Protein AF-A0A933SA64-F1 (afdb_monomer)

Sequence (84 aa):
MRKITCQEVLDQLWEYLDDEARAELCSEIEGHLTACSHCRVEVDSLRKTVLLYRSGDEAKTPIQLSDRLRAALETAYREHGSDD

pLDDT: mean 87.11, std 12.14, range [45.16, 97.56]

Nearest PDB structures (foldseek):
  3hug-assembly6_F  TM=7.314E-01  e=5.336E+00  Mycobacterium tuberculosis H37Rv

Radius of gyration: 20.4 Å; Cα contacts (8 Å, |Δi|>4): 27; chains: 1; bounding box: 48×22×49 Å

Solvent-accessible surface area (backbone atoms only — not comparable to full-atom values): 5108 Å² total; per-residue (Å²): 133,76,85,69,53,73,65,59,46,65,75,41,43,66,55,63,72,41,96,82,43,55,69,68,59,50,54,37,47,52,58,44,45,76,78,33,71,67,59,42,51,53,52,54,50,50,53,49,51,52,48,54,63,72,66,46,77,80,74,77,69,54,73,68,52,59,55,51,49,49,55,50,50,57,47,52,49,59,74,62,65,73,80,124

Organism: Eiseniibacteriota bacterium (NCBI:txid2212470)

Structure (mmCIF, N/CA/C/O backbone):
data_AF-A0A933SA64-F1
#
_entry.id   AF-A0A933SA64-F1
#
loop_
_atom_site.group_PDB
_atom_site.id
_atom_site.type_symbol
_atom_site.label_atom_id
_atom_site.label_alt_id
_atom_site.label_comp_id
_atom_site.label_asym_id
_atom_site.label_entity_id
_atom_site.label_seq_id
_atom_site.pdbx_PDB_ins_code
_atom_site.Cartn_x
_atom_site.Cartn_y
_atom_site.Cartn_z
_atom_site.occupancy
_atom_site.B_iso_or_equiv
_atom_site.auth_seq_id
_atom_site.auth_comp_id
_atom_site.auth_asym_id
_atom_site.auth_atom_id
_atom_site.pdbx_PDB_model_num
ATOM 1 N N . MET A 1 1 ? -2.839 -11.960 18.758 1.00 63.00 1 MET A N 1
ATOM 2 C CA . MET A 1 1 ? -2.880 -11.014 17.626 1.00 63.00 1 MET A CA 1
ATOM 3 C C . MET A 1 1 ? -2.435 -9.660 18.146 1.00 63.00 1 MET A C 1
ATOM 5 O O . MET A 1 1 ? -3.024 -9.187 19.117 1.00 63.00 1 MET A O 1
ATOM 9 N N . ARG A 1 2 ? -1.350 -9.099 17.607 1.00 78.75 2 ARG A N 1
ATOM 10 C CA . ARG A 1 2 ? -0.878 -7.761 17.983 1.00 78.75 2 ARG A CA 1
ATOM 11 C C . ARG A 1 2 ? -1.902 -6.730 17.509 1.00 78.75 2 ARG A C 1
ATOM 13 O O . ARG A 1 2 ? -2.505 -6.903 16.455 1.00 78.75 2 ARG A O 1
ATOM 20 N N . LYS A 1 3 ? -2.134 -5.683 18.301 1.00 83.31 3 LYS A N 1
ATOM 21 C CA . LYS A 1 3 ? -3.055 -4.599 17.945 1.00 83.31 3 LYS A CA 1
ATOM 22 C C . LYS A 1 3 ? -2.228 -3.411 17.471 1.00 83.31 3 LYS A C 1
ATOM 24 O O . LYS A 1 3 ? -1.486 -2.850 18.270 1.00 83.31 3 LYS A O 1
ATOM 29 N N . ILE A 1 4 ? -2.340 -3.077 16.191 1.00 94.31 4 ILE A N 1
ATOM 30 C CA . ILE A 1 4 ? -1.554 -2.013 15.557 1.00 94.31 4 ILE A CA 1
ATOM 31 C C . ILE A 1 4 ? -2.334 -0.698 15.559 1.00 94.31 4 ILE A C 1
ATOM 33 O O . ILE A 1 4 ? -3.570 -0.688 15.524 1.00 94.31 4 ILE A O 1
ATOM 37 N N . THR A 1 5 ? -1.618 0.412 15.633 1.00 96.69 5 THR A N 1
ATOM 38 C CA . THR A 1 5 ? -2.159 1.773 15.629 1.00 96.69 5 THR A CA 1
ATOM 39 C C . THR A 1 5 ? -2.426 2.268 14.208 1.00 96.69 5 THR A C 1
ATOM 41 O O . THR A 1 5 ? -1.908 1.719 13.240 1.00 96.69 5 THR A O 1
ATOM 44 N N . CYS A 1 6 ? -3.213 3.341 14.069 1.00 97.19 6 CYS A N 1
ATOM 45 C CA . CYS A 1 6 ? -3.424 3.978 12.766 1.00 97.19 6 CYS A CA 1
ATOM 46 C C . CYS A 1 6 ? -2.101 4.449 12.144 1.00 97.19 6 CYS A C 1
ATOM 48 O O . CYS A 1 6 ? -1.916 4.308 10.943 1.00 97.19 6 CYS A O 1
ATOM 50 N N . GLN A 1 7 ? -1.177 4.973 12.959 1.00 96.69 7 GLN A N 1
ATOM 51 C CA . GLN A 1 7 ? 0.125 5.428 12.474 1.00 96.69 7 GLN A CA 1
ATOM 52 C C . GLN A 1 7 ? 0.947 4.259 11.922 1.00 96.69 7 GLN A C 1
ATOM 54 O O . GLN A 1 7 ? 1.444 4.345 10.810 1.00 96.69 7 GLN A O 1
ATOM 59 N N . GLU A 1 8 ? 0.994 3.126 12.629 1.00 96.50 8 GLU A N 1
ATOM 60 C CA . GLU A 1 8 ? 1.698 1.930 12.144 1.00 96.50 8 GLU A CA 1
ATOM 61 C C . GLU A 1 8 ? 1.089 1.354 10.858 1.00 96.50 8 GLU A C 1
ATOM 63 O O . GLU A 1 8 ? 1.817 0.766 10.061 1.00 96.50 8 GLU A O 1
ATOM 68 N N . VAL A 1 9 ? -0.227 1.502 10.645 1.00 96.31 9 VAL A N 1
ATOM 69 C CA . VAL A 1 9 ? -0.870 1.153 9.364 1.00 96.31 9 VAL A CA 1
ATOM 70 C C . VAL A 1 9 ? -0.350 2.058 8.249 1.00 96.31 9 VAL A C 1
ATOM 72 O O . VAL A 1 9 ? 0.030 1.554 7.198 1.00 96.31 9 VAL A O 1
ATOM 75 N N . LEU A 1 10 ? -0.321 3.376 8.476 1.00 94.88 10 LEU A N 1
ATOM 76 C CA . LEU A 1 10 ? 0.155 4.362 7.497 1.00 94.88 10 LEU A CA 1
ATOM 77 C C . LEU A 1 10 ? 1.648 4.196 7.181 1.00 94.88 10 LEU A C 1
ATOM 79 O O . LEU A 1 10 ? 2.035 4.292 6.019 1.00 94.88 10 LEU A O 1
ATOM 83 N N . ASP A 1 11 ? 2.467 3.886 8.183 1.00 95.12 11 ASP A N 1
ATOM 84 C CA . ASP A 1 11 ? 3.913 3.708 8.018 1.00 95.12 11 ASP A CA 1
ATOM 85 C C . ASP A 1 11 ? 4.257 2.430 7.232 1.00 95.12 11 ASP A C 1
ATOM 87 O O . ASP A 1 11 ? 5.238 2.399 6.493 1.00 95.12 11 ASP A O 1
ATOM 91 N N . GLN A 1 12 ? 3.437 1.379 7.357 1.00 94.31 12 GLN A N 1
ATOM 92 C CA . GLN A 1 12 ? 3.640 0.084 6.686 1.00 94.31 12 GLN A CA 1
ATOM 93 C C . GLN A 1 12 ? 2.766 -0.089 5.436 1.00 94.31 12 GLN A C 1
ATOM 95 O O . GLN A 1 12 ? 2.688 -1.177 4.868 1.00 94.31 12 GLN A O 1
ATOM 100 N N . LEU A 1 13 ? 2.093 0.974 4.992 1.00 91.00 13 LEU A N 1
ATOM 101 C CA . LEU A 1 13 ? 1.096 0.893 3.925 1.00 91.00 13 LEU A CA 1
ATOM 102 C C . LEU A 1 13 ? 1.722 0.545 2.570 1.00 91.00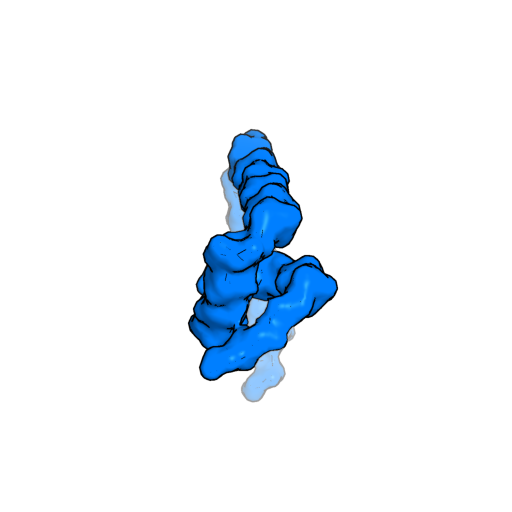 13 LEU A C 1
ATOM 104 O O . LEU A 1 13 ? 1.077 -0.108 1.758 1.00 91.00 13 LEU A O 1
ATOM 108 N N . TRP A 1 14 ? 2.981 0.928 2.339 1.00 89.56 14 TRP A N 1
ATOM 109 C CA . TRP A 1 14 ? 3.728 0.505 1.153 1.00 89.56 14 TRP A CA 1
ATOM 110 C C . TRP A 1 14 ? 4.025 -1.001 1.169 1.00 89.56 14 TRP A C 1
ATOM 112 O O . TRP A 1 14 ? 3.691 -1.669 0.198 1.00 89.56 14 TRP A O 1
ATOM 122 N N . GLU A 1 15 ? 4.549 -1.540 2.280 1.00 93.31 15 GLU A N 1
ATOM 123 C CA . GLU A 1 15 ? 4.814 -2.984 2.430 1.00 93.31 15 GLU A CA 1
ATOM 124 C C . GLU A 1 15 ? 3.514 -3.789 2.296 1.00 93.31 15 GLU A C 1
ATOM 126 O O . GLU A 1 15 ? 3.503 -4.821 1.647 1.00 93.31 15 GLU A O 1
ATOM 131 N N . TYR A 1 16 ? 2.395 -3.291 2.834 1.00 93.62 16 TYR A N 1
ATOM 132 C CA . TYR A 1 16 ? 1.080 -3.936 2.720 1.00 93.62 16 TYR A CA 1
ATOM 133 C C . TYR A 1 16 ? 0.506 -3.974 1.295 1.00 93.62 16 TYR A C 1
ATOM 135 O O . TYR A 1 16 ? -0.313 -4.837 0.982 1.00 93.62 16 TYR A O 1
ATOM 143 N N . LEU A 1 17 ? 0.855 -3.001 0.452 1.00 89.94 17 LEU A N 1
ATOM 144 C CA . LEU A 1 17 ? 0.376 -2.928 -0.931 1.00 89.94 17 LEU A CA 1
ATOM 145 C C . LEU A 1 17 ? 1.271 -3.681 -1.918 1.00 89.94 17 LEU A C 1
ATOM 147 O O . LEU A 1 17 ? 0.912 -3.768 -3.095 1.00 89.94 17 LEU A O 1
ATOM 151 N N . ASP A 1 18 ? 2.411 -4.185 -1.454 1.00 87.56 18 ASP A N 1
ATOM 152 C CA . ASP A 1 18 ? 3.292 -5.042 -2.230 1.00 87.56 18 ASP A CA 1
ATOM 153 C C . ASP A 1 18 ? 2.742 -6.478 -2.280 1.00 87.56 18 ASP A C 1
ATOM 155 O O . ASP A 1 18 ? 2.158 -6.976 -1.316 1.00 87.56 18 ASP A O 1
ATOM 159 N N . ASP A 1 19 ? 2.946 -7.161 -3.404 1.00 82.94 19 ASP A N 1
ATOM 160 C CA . ASP A 1 19 ? 2.545 -8.561 -3.576 1.00 82.94 19 ASP A CA 1
ATOM 161 C C . ASP A 1 19 ? 3.452 -9.515 -2.761 1.00 82.94 19 ASP A C 1
ATOM 163 O O . ASP A 1 19 ? 3.106 -10.680 -2.552 1.00 82.94 19 ASP A O 1
ATOM 167 N N . GLU A 1 20 ? 4.586 -9.018 -2.252 1.00 91.00 20 GLU A N 1
ATOM 168 C CA . GLU A 1 20 ? 5.545 -9.745 -1.402 1.00 91.00 20 GLU A CA 1
ATOM 169 C C . GLU A 1 20 ? 5.354 -9.497 0.110 1.00 91.00 20 GLU A C 1
ATOM 171 O O . GLU A 1 20 ? 6.187 -9.897 0.931 1.00 91.00 20 GLU A O 1
ATOM 176 N N . ALA A 1 21 ? 4.252 -8.851 0.508 1.00 91.81 21 ALA A N 1
ATOM 177 C CA . ALA A 1 21 ? 3.958 -8.545 1.904 1.00 91.81 21 ALA A CA 1
ATOM 178 C C . ALA A 1 21 ? 3.928 -9.801 2.796 1.00 91.81 21 ALA A C 1
ATOM 180 O O . ALA A 1 21 ? 3.327 -10.831 2.469 1.00 91.81 21 ALA A O 1
ATOM 181 N N . ARG A 1 22 ? 4.514 -9.702 3.995 1.00 94.00 22 ARG A N 1
ATOM 182 C CA . ARG A 1 22 ? 4.484 -10.797 4.977 1.00 94.00 22 ARG A CA 1
ATOM 183 C C . ARG A 1 22 ? 3.055 -11.065 5.448 1.00 94.00 22 ARG A C 1
ATOM 185 O O . ARG A 1 22 ? 2.332 -10.144 5.830 1.00 94.00 22 ARG A O 1
ATOM 192 N N . ALA A 1 23 ? 2.673 -12.340 5.515 1.00 93.75 23 ALA A N 1
ATOM 193 C CA . ALA A 1 23 ? 1.320 -12.751 5.894 1.00 93.75 23 ALA A CA 1
ATOM 194 C C . ALA A 1 23 ? 0.894 -12.230 7.280 1.00 93.75 23 ALA A C 1
ATOM 196 O O . ALA A 1 23 ? -0.269 -11.865 7.469 1.00 93.75 23 ALA A O 1
ATOM 197 N N . GLU A 1 24 ? 1.821 -12.150 8.245 1.00 94.12 24 GLU A N 1
ATOM 198 C CA . GLU A 1 24 ? 1.515 -11.591 9.564 1.00 94.12 24 GLU A CA 1
ATOM 199 C C . GLU A 1 24 ? 1.141 -10.107 9.487 1.00 94.12 24 GLU A C 1
ATOM 201 O O . GLU A 1 24 ? 0.177 -9.691 10.130 1.00 94.12 24 GLU A O 1
ATOM 206 N N . LEU A 1 25 ? 1.857 -9.321 8.674 1.00 94.00 25 LEU A N 1
ATOM 207 C CA . LEU A 1 25 ? 1.572 -7.899 8.482 1.00 94.00 25 LEU A CA 1
ATOM 208 C C . LEU A 1 25 ? 0.186 -7.698 7.860 1.00 94.00 25 LEU A C 1
ATOM 210 O O . LEU A 1 25 ? -0.598 -6.882 8.352 1.00 94.00 25 LEU A O 1
ATOM 214 N N . CYS A 1 26 ? -0.142 -8.479 6.827 1.00 95.19 26 CYS A N 1
ATOM 215 C CA . CYS A 1 26 ? -1.458 -8.430 6.190 1.00 95.19 26 CYS A CA 1
ATOM 216 C C . CYS A 1 26 ? -2.573 -8.717 7.198 1.00 95.19 26 CYS A C 1
ATOM 218 O O . CYS A 1 26 ? -3.525 -7.946 7.298 1.00 95.19 26 CYS A O 1
ATOM 220 N N . SER A 1 27 ? -2.415 -9.764 8.011 1.00 95.12 27 SER A N 1
ATOM 221 C CA . SER A 1 27 ? -3.390 -10.132 9.043 1.00 95.12 27 SER A CA 1
ATOM 222 C C . SER A 1 27 ? -3.576 -9.039 10.107 1.00 95.12 27 SER A C 1
ATOM 224 O O . SER A 1 27 ? -4.702 -8.747 10.523 1.00 95.12 27 SER A O 1
ATOM 226 N N . GLU A 1 28 ? -2.486 -8.404 10.545 1.00 95.50 28 GLU A N 1
ATOM 227 C CA . GLU A 1 28 ? -2.520 -7.305 11.515 1.00 95.50 28 GLU A CA 1
ATOM 228 C C . GLU A 1 28 ? -3.249 -6.067 10.968 1.00 95.50 28 GLU A C 1
ATOM 230 O O . GLU A 1 28 ? -4.103 -5.495 11.659 1.00 95.50 28 GLU A O 1
ATOM 235 N N . ILE A 1 29 ? -2.948 -5.676 9.726 1.00 95.75 29 ILE A N 1
ATOM 236 C CA . ILE A 1 29 ? -3.584 -4.534 9.059 1.00 95.75 29 ILE A CA 1
ATOM 237 C C . ILE A 1 29 ? -5.053 -4.824 8.780 1.00 95.75 29 ILE A C 1
ATOM 239 O O . ILE A 1 29 ? -5.904 -4.023 9.161 1.00 95.75 29 ILE A O 1
ATOM 243 N N . GLU A 1 30 ? -5.388 -5.979 8.212 1.00 95.50 30 GLU A N 1
ATOM 244 C CA . GLU A 1 30 ? -6.778 -6.378 7.973 1.00 95.50 30 GLU A CA 1
ATOM 245 C C . GLU A 1 30 ? -7.596 -6.368 9.266 1.00 95.50 30 GLU A C 1
ATOM 247 O O . GLU A 1 30 ? -8.696 -5.809 9.300 1.00 95.50 30 GLU A O 1
ATOM 252 N N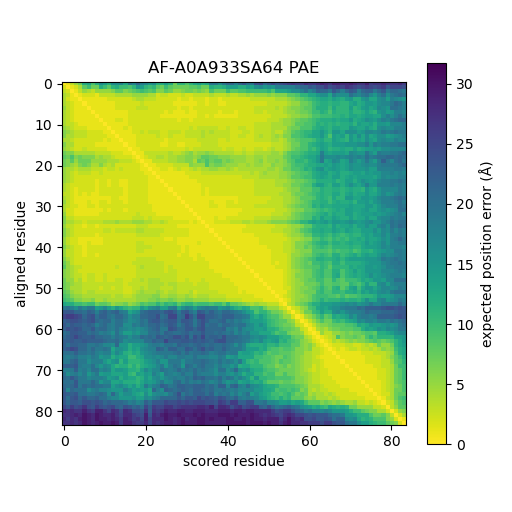 . GLY A 1 31 ? -7.023 -6.885 10.357 1.00 95.81 31 GLY A N 1
ATOM 253 C CA . GLY A 1 31 ? -7.612 -6.811 11.689 1.00 95.81 31 GLY A CA 1
ATOM 254 C C . GLY A 1 31 ? -7.930 -5.374 12.114 1.00 95.81 31 GLY A C 1
ATOM 255 O O . GLY A 1 31 ? -9.049 -5.100 12.555 1.00 95.81 31 GLY A O 1
ATOM 256 N N . HIS A 1 32 ? -6.996 -4.435 11.936 1.00 96.81 32 HIS A N 1
ATOM 257 C CA . HIS A 1 32 ? -7.224 -3.014 12.223 1.00 96.81 32 HIS A CA 1
ATOM 258 C C . HIS A 1 32 ? -8.325 -2.412 11.332 1.00 96.81 32 HIS A C 1
ATOM 260 O O . HIS A 1 32 ? -9.215 -1.703 11.817 1.00 96.81 32 HIS A O 1
ATOM 266 N N . LEU A 1 33 ? -8.305 -2.728 10.036 1.00 96.31 33 LEU A N 1
ATOM 267 C CA . LEU A 1 33 ? -9.270 -2.227 9.060 1.00 96.31 33 LEU A CA 1
ATOM 268 C C . LEU A 1 33 ? -10.700 -2.685 9.354 1.00 96.31 33 LEU A C 1
ATOM 270 O O . LEU A 1 33 ? -11.633 -1.968 9.003 1.00 96.31 33 LEU A O 1
ATOM 274 N N . THR A 1 34 ? -10.921 -3.799 10.060 1.00 96.44 34 THR A N 1
ATOM 275 C CA . THR A 1 34 ? -12.282 -4.177 10.497 1.00 96.44 34 THR A CA 1
ATOM 276 C C . THR A 1 34 ? -12.904 -3.156 11.458 1.00 96.44 34 THR A C 1
ATOM 278 O O . THR A 1 34 ? -14.105 -2.882 11.388 1.00 96.44 34 THR A O 1
ATOM 281 N N . ALA A 1 35 ? -12.092 -2.519 12.306 1.00 94.50 35 ALA A N 1
ATOM 282 C CA . ALA A 1 35 ? -12.559 -1.656 13.389 1.00 94.50 35 ALA A CA 1
ATOM 283 C C . ALA A 1 35 ? -12.383 -0.150 13.116 1.00 94.50 35 ALA A C 1
ATOM 285 O O . ALA A 1 35 ? -13.035 0.658 13.775 1.00 94.50 35 ALA A O 1
ATOM 286 N N . CYS A 1 36 ? -11.544 0.248 12.152 1.00 97.56 36 CYS A N 1
ATOM 287 C CA . CYS A 1 36 ? -11.206 1.652 11.901 1.00 97.56 36 CYS A CA 1
ATOM 288 C C . CYS A 1 36 ? -11.700 2.139 10.530 1.00 97.56 36 CYS A C 1
ATOM 290 O O . CYS A 1 36 ? -11.154 1.779 9.489 1.00 97.56 36 CYS A O 1
ATOM 292 N N . SER A 1 37 ? -12.722 3.002 10.517 1.00 96.75 37 SER A N 1
ATOM 293 C CA . SER A 1 37 ? -13.254 3.595 9.280 1.00 96.75 37 SER A CA 1
ATOM 294 C C . SER A 1 37 ? -12.277 4.536 8.587 1.00 96.75 37 SER A C 1
ATOM 296 O O . SER A 1 37 ? -12.236 4.546 7.362 1.00 96.75 37 SER A O 1
ATOM 298 N N . HIS A 1 38 ? -11.487 5.292 9.349 1.00 96.56 38 HIS A N 1
ATOM 299 C CA . HIS A 1 38 ? -10.502 6.217 8.799 1.00 96.56 38 HIS A CA 1
ATOM 300 C C . HIS A 1 38 ? -9.439 5.471 7.985 1.00 96.56 38 HIS A C 1
ATOM 302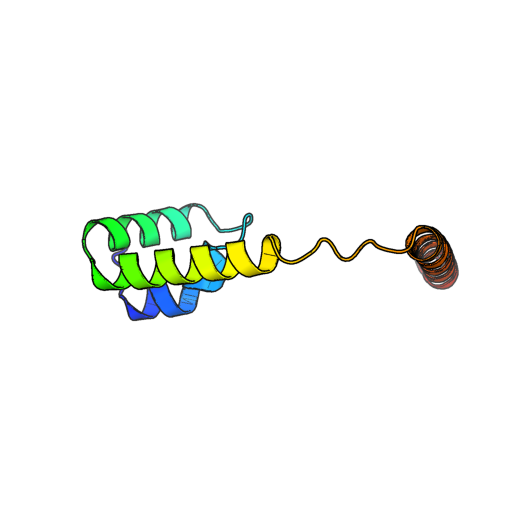 O O . HIS A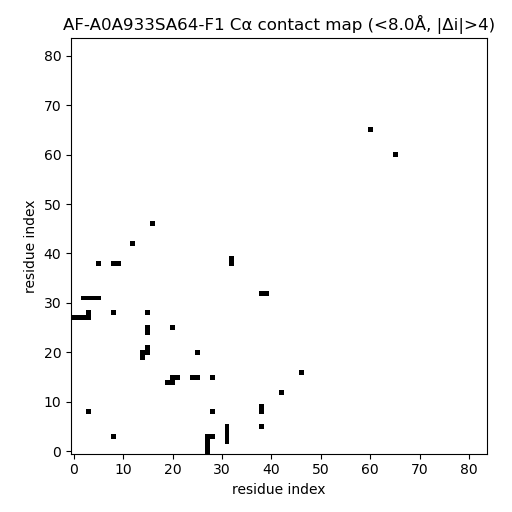 1 38 ? -9.296 5.729 6.795 1.00 96.56 38 HIS A O 1
ATOM 308 N N . CYS A 1 39 ? -8.785 4.465 8.575 1.00 97.12 39 CYS A N 1
ATOM 309 C CA . CYS A 1 39 ? -7.758 3.695 7.874 1.00 97.12 39 CYS A CA 1
ATOM 310 C C . CYS A 1 39 ? -8.309 2.914 6.674 1.00 97.12 39 CYS A C 1
ATOM 312 O O . CYS A 1 39 ? -7.596 2.768 5.688 1.00 97.12 39 CYS A O 1
ATOM 314 N N . ARG A 1 40 ? -9.576 2.466 6.701 1.00 96.94 40 ARG A N 1
ATOM 315 C CA . ARG A 1 40 ? -10.218 1.888 5.504 1.00 96.94 40 ARG A CA 1
ATOM 316 C C . ARG A 1 40 ? -10.245 2.874 4.340 1.00 96.94 40 ARG A C 1
ATOM 318 O O . ARG A 1 40 ? -9.870 2.506 3.234 1.00 96.94 40 ARG A O 1
ATOM 325 N N . VAL A 1 41 ? -10.652 4.119 4.592 1.00 97.00 41 VAL A N 1
ATOM 326 C CA . VAL A 1 41 ? -10.709 5.156 3.551 1.00 97.00 41 VAL A CA 1
ATOM 327 C C . VAL A 1 41 ? -9.315 5.470 3.009 1.00 97.00 41 VAL A C 1
ATOM 329 O O . VAL A 1 41 ? -9.163 5.563 1.792 1.00 97.00 41 VAL A O 1
ATOM 332 N N . GLU A 1 42 ? -8.306 5.584 3.874 1.00 95.75 42 GLU A N 1
ATOM 333 C CA . GLU A 1 42 ? -6.920 5.843 3.454 1.00 95.75 42 GLU A CA 1
ATOM 334 C C . GLU A 1 42 ? -6.367 4.704 2.583 1.00 95.75 42 GLU A C 1
ATOM 336 O O . GLU A 1 42 ? -5.887 4.943 1.472 1.00 95.75 42 GLU A O 1
ATOM 341 N N . VAL A 1 43 ? -6.506 3.450 3.035 1.00 95.31 43 VAL A N 1
ATOM 342 C CA . VAL A 1 43 ? -6.038 2.267 2.293 1.00 95.31 43 VAL A CA 1
ATOM 343 C C . VAL A 1 43 ? -6.754 2.133 0.948 1.00 95.31 43 VAL A C 1
ATOM 345 O O . VAL A 1 43 ? -6.102 1.925 -0.077 1.00 95.31 43 VAL A O 1
ATOM 348 N N . ASP A 1 44 ? -8.078 2.292 0.915 1.00 95.19 44 ASP A N 1
ATOM 349 C CA . ASP A 1 44 ? -8.850 2.216 -0.329 1.00 95.19 44 ASP A CA 1
ATOM 350 C C . ASP A 1 44 ? -8.478 3.336 -1.304 1.00 95.19 44 ASP A C 1
ATOM 352 O O . ASP A 1 44 ? -8.413 3.115 -2.517 1.00 95.19 44 ASP A O 1
ATOM 356 N N . SER A 1 45 ? -8.230 4.542 -0.789 1.00 95.12 45 SER A N 1
ATOM 357 C CA . SER A 1 45 ? -7.805 5.680 -1.605 1.00 95.12 45 SER A CA 1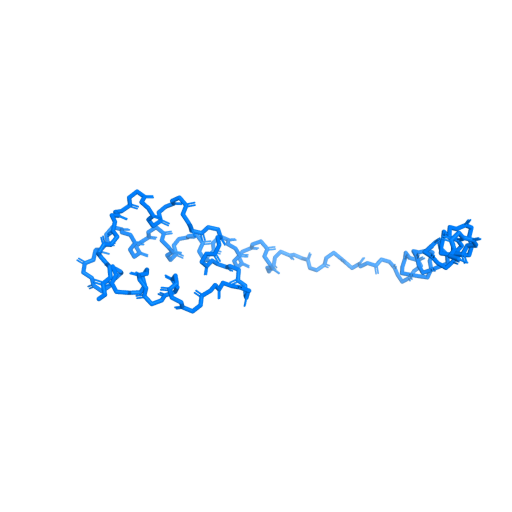
ATOM 358 C C . SER A 1 45 ? -6.435 5.421 -2.219 1.00 95.12 45 SER A C 1
ATOM 360 O O . SER A 1 45 ? -6.272 5.603 -3.427 1.00 95.12 45 SER A O 1
ATOM 362 N N . LEU A 1 46 ? -5.476 4.911 -1.440 1.00 92.69 46 LEU A N 1
ATOM 363 C CA . LEU A 1 46 ? -4.151 4.600 -1.968 1.00 92.69 46 LEU A CA 1
ATOM 364 C C . LEU A 1 46 ? -4.190 3.458 -2.992 1.00 92.69 46 LEU A C 1
ATOM 366 O O . LEU A 1 46 ? -3.572 3.578 -4.048 1.00 92.69 46 LEU A O 1
ATOM 370 N N . ARG A 1 47 ? -4.979 2.400 -2.756 1.00 91.62 47 ARG A N 1
ATOM 371 C CA . ARG A 1 47 ? -5.195 1.320 -3.741 1.00 91.62 47 ARG A CA 1
ATOM 372 C C . ARG A 1 47 ? -5.720 1.847 -5.071 1.00 91.62 47 ARG A C 1
ATOM 374 O O . ARG A 1 47 ? -5.235 1.448 -6.129 1.00 91.62 47 ARG A O 1
ATOM 381 N N . LYS A 1 48 ? -6.694 2.761 -5.032 1.00 92.00 48 LYS A N 1
ATOM 382 C CA . LYS A 1 48 ? -7.228 3.407 -6.241 1.00 92.00 48 LYS A CA 1
ATOM 383 C C . LYS A 1 48 ? -6.166 4.243 -6.942 1.00 92.00 48 LYS A C 1
ATOM 385 O O . LYS A 1 48 ? -6.065 4.166 -8.161 1.00 92.00 48 LYS A O 1
ATOM 390 N N . THR A 1 49 ? -5.353 4.986 -6.197 1.00 91.62 49 THR A N 1
ATOM 391 C CA . THR A 1 49 ? -4.220 5.726 -6.764 1.00 91.62 49 THR A CA 1
ATOM 392 C C . THR A 1 49 ? -3.247 4.782 -7.474 1.00 91.62 49 THR A C 1
ATOM 394 O O . THR A 1 49 ? -2.923 5.018 -8.634 1.00 91.62 49 THR A O 1
ATOM 397 N N . VAL A 1 50 ? -2.853 3.667 -6.846 1.00 87.50 50 VAL A N 1
ATOM 398 C CA . VAL A 1 50 ? -1.995 2.644 -7.476 1.00 87.50 50 VAL A CA 1
ATOM 399 C C . VAL A 1 50 ? -2.633 2.088 -8.752 1.00 87.50 50 VAL A C 1
ATOM 401 O O . VAL A 1 50 ? -1.960 1.979 -9.776 1.00 87.50 50 VAL A O 1
ATOM 404 N N . LEU A 1 51 ? -3.934 1.783 -8.730 1.00 86.94 51 LEU A N 1
ATOM 405 C CA . LEU A 1 51 ? -4.662 1.312 -9.910 1.00 86.94 51 LEU A CA 1
ATOM 406 C C . LEU A 1 51 ? -4.660 2.347 -11.044 1.00 86.94 51 LEU A C 1
ATOM 408 O O . LEU A 1 51 ? -4.445 1.982 -12.198 1.00 86.94 51 LEU A O 1
ATOM 412 N N . LEU A 1 52 ? -4.874 3.629 -10.737 1.00 88.19 52 LEU A N 1
ATOM 413 C CA . LEU A 1 52 ? -4.829 4.711 -11.727 1.00 88.19 52 LEU A CA 1
ATOM 414 C C . LEU A 1 52 ? -3.440 4.830 -12.368 1.00 88.19 52 LEU A C 1
ATOM 416 O O . LEU A 1 52 ? -3.345 4.973 -13.582 1.00 88.19 52 LEU A O 1
ATOM 420 N N . TYR A 1 53 ? -2.368 4.692 -11.584 1.00 86.25 53 TYR A N 1
ATOM 421 C CA . TYR A 1 53 ? -1.003 4.671 -12.120 1.00 86.25 53 TYR A CA 1
ATOM 422 C C . TYR A 1 53 ? -0.718 3.432 -12.974 1.00 86.25 53 TYR A C 1
ATOM 424 O O . TYR A 1 53 ? -0.092 3.553 -14.022 1.00 86.25 53 TYR A O 1
ATOM 432 N N . ARG A 1 54 ? -1.197 2.251 -12.562 1.00 81.19 54 ARG A N 1
ATOM 433 C CA . ARG A 1 54 ? -1.040 0.999 -13.325 1.00 81.19 54 ARG A CA 1
ATOM 434 C C . ARG A 1 54 ? -1.873 0.964 -14.612 1.00 81.19 54 ARG A C 1
ATOM 436 O O . ARG A 1 54 ? -1.521 0.232 -15.526 1.00 81.19 54 ARG A O 1
ATOM 443 N N . SER A 1 55 ? -2.975 1.712 -14.670 1.00 77.06 55 SER A N 1
ATOM 444 C CA . SER A 1 55 ? -3.878 1.784 -15.832 1.00 77.06 55 SER A CA 1
ATOM 445 C C . SER A 1 55 ? -3.583 2.943 -16.786 1.00 77.06 55 SER A C 1
ATOM 447 O O . SER A 1 55 ? -4.182 3.003 -17.860 1.00 77.06 55 SER A O 1
ATOM 449 N N . GLY A 1 56 ? -2.676 3.854 -16.417 1.00 69.00 56 GLY A N 1
ATOM 450 C CA . GLY A 1 56 ? -2.144 4.853 -17.338 1.00 69.00 56 GLY A CA 1
ATOM 451 C C . GLY A 1 56 ? -1.492 4.166 -18.535 1.00 69.00 56 GLY A C 1
ATOM 452 O O . GLY A 1 56 ? -0.857 3.131 -18.350 1.00 69.00 56 GLY A O 1
ATOM 453 N N . ASP A 1 57 ? -1.715 4.734 -19.730 1.00 60.84 57 ASP A N 1
ATOM 454 C CA . ASP A 1 57 ? -1.295 4.225 -21.044 1.00 60.84 57 ASP A CA 1
ATOM 455 C C . ASP A 1 57 ? -0.081 3.304 -20.928 1.00 60.84 57 ASP A C 1
ATOM 457 O O . ASP A 1 57 ? 0.995 3.762 -20.529 1.00 60.84 57 ASP A O 1
ATOM 461 N N . GLU A 1 58 ? -0.253 2.020 -21.270 1.00 62.09 58 GLU A N 1
ATOM 462 C CA . GLU A 1 58 ? 0.875 1.116 -21.465 1.00 62.09 58 GLU A CA 1
ATOM 463 C C . GLU A 1 58 ? 1.838 1.844 -22.393 1.00 62.09 58 GLU A C 1
ATOM 465 O O . GLU A 1 58 ? 1.572 1.997 -23.591 1.00 62.09 58 GLU A O 1
ATOM 470 N N . ALA A 1 59 ? 2.933 2.359 -21.831 1.00 61.97 59 ALA A N 1
ATOM 471 C CA . ALA A 1 59 ? 3.968 2.983 -22.616 1.00 61.97 59 ALA A CA 1
ATOM 472 C C . ALA A 1 59 ? 4.452 1.881 -23.549 1.00 61.97 59 ALA A C 1
ATOM 474 O O . ALA A 1 59 ? 5.158 0.965 -23.121 1.00 61.97 59 ALA A O 1
ATOM 475 N N . LYS A 1 60 ? 3.983 1.918 -24.804 1.00 66.25 60 LYS A N 1
ATOM 476 C CA . LYS A 1 60 ? 4.318 0.919 -25.810 1.00 66.25 60 LYS A CA 1
ATOM 477 C C . LYS A 1 60 ? 5.820 0.963 -25.940 1.00 66.25 60 LYS A C 1
ATOM 479 O O . LYS A 1 60 ? 6.373 1.872 -26.558 1.00 66.2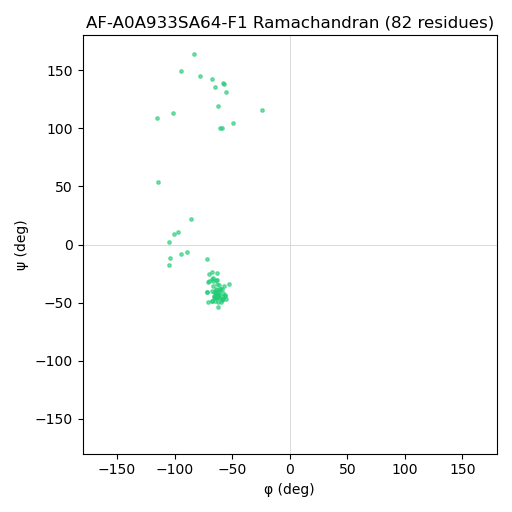5 60 LYS A O 1
ATOM 484 N N . THR A 1 61 ? 6.471 0.007 -25.295 1.00 67.00 61 THR A N 1
ATOM 485 C CA . THR A 1 61 ? 7.914 -0.107 -25.343 1.00 67.00 61 THR A CA 1
ATOM 486 C C . THR A 1 61 ? 8.245 -0.350 -26.808 1.00 67.00 61 THR A C 1
ATOM 488 O O . THR A 1 61 ? 7.734 -1.319 -27.378 1.00 67.00 61 THR A O 1
ATOM 491 N N . PRO A 1 62 ? 9.016 0.536 -27.469 1.00 79.50 62 PRO A N 1
ATOM 492 C CA . PRO A 1 62 ? 9.388 0.302 -28.852 1.00 79.50 62 PRO A CA 1
ATOM 493 C C . PRO A 1 62 ? 10.055 -1.066 -28.925 1.00 79.50 62 PRO A C 1
ATOM 495 O O . PRO A 1 62 ? 10.943 -1.343 -28.125 1.00 79.50 62 PRO A O 1
ATOM 498 N N . ILE A 1 63 ? 9.646 -1.918 -29.864 1.00 69.62 63 ILE A N 1
ATOM 499 C CA . ILE A 1 63 ? 10.1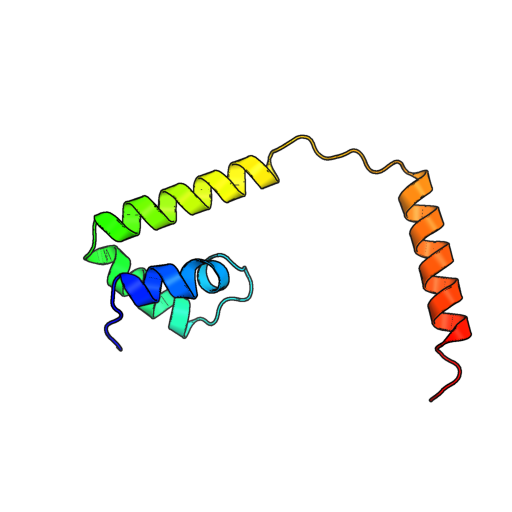48 -3.301 -29.964 1.00 69.62 63 ILE A CA 1
ATOM 500 C C . ILE A 1 63 ? 11.690 -3.344 -29.993 1.00 69.62 63 ILE A C 1
ATOM 502 O O . ILE A 1 63 ? 12.321 -4.195 -29.378 1.00 69.62 63 ILE A O 1
ATOM 506 N N . GLN A 1 64 ? 12.295 -2.319 -30.601 1.00 78.75 64 GLN A N 1
ATOM 507 C CA . GLN A 1 64 ? 13.741 -2.130 -30.694 1.00 78.75 64 GLN A CA 1
ATOM 508 C C . GLN A 1 64 ? 14.421 -1.830 -29.347 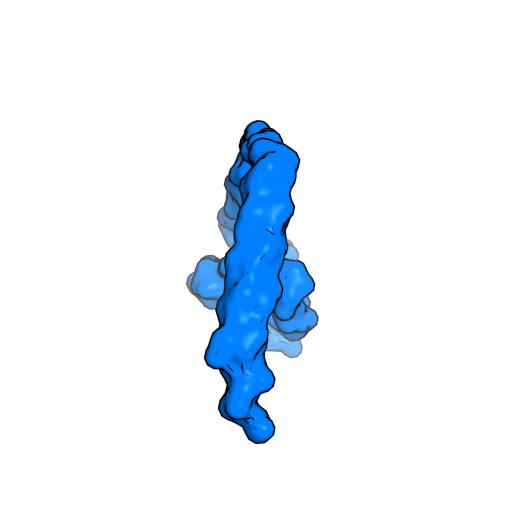1.00 78.75 64 GLN A C 1
ATOM 510 O O . GLN A 1 64 ? 15.625 -2.039 -29.214 1.00 78.75 64 GLN A O 1
ATOM 515 N N . LEU A 1 65 ? 13.696 -1.309 -28.352 1.00 83.50 65 LEU A N 1
ATOM 516 C CA . LEU A 1 65 ? 14.234 -1.054 -27.016 1.00 83.50 65 LEU A CA 1
ATOM 517 C C . LEU A 1 65 ? 14.467 -2.367 -26.267 1.00 83.50 65 LEU A C 1
ATOM 519 O O . LEU A 1 65 ? 15.508 -2.510 -25.634 1.00 83.50 65 LEU A O 1
ATOM 523 N N . SER A 1 66 ? 13.551 -3.332 -26.383 1.00 83.19 66 SER A N 1
ATOM 524 C CA . SER A 1 66 ? 13.698 -4.652 -25.761 1.00 83.19 66 SER A CA 1
ATOM 525 C C . SER A 1 66 ? 14.921 -5.400 -26.298 1.00 83.19 66 SER A C 1
ATOM 527 O O . SER A 1 66 ? 15.699 -5.935 -25.509 1.00 83.19 66 SER A O 1
ATOM 529 N N . ASP A 1 67 ? 15.139 -5.372 -27.616 1.00 87.31 67 ASP A N 1
ATOM 530 C CA . ASP A 1 67 ? 16.298 -6.017 -28.247 1.00 87.31 67 ASP A CA 1
ATOM 531 C C . ASP A 1 67 ? 17.617 -5.349 -27.838 1.00 87.31 67 ASP A C 1
ATOM 533 O O . ASP A 1 67 ? 18.579 -6.022 -27.467 1.00 87.31 67 ASP A O 1
ATOM 537 N N . ARG A 1 68 ? 17.656 -4.009 -27.836 1.00 90.62 68 ARG A N 1
ATOM 538 C CA . ARG A 1 68 ? 18.835 -3.244 -27.401 1.00 90.62 68 ARG A CA 1
ATOM 539 C C . ARG A 1 68 ? 19.151 -3.458 -25.925 1.00 90.62 68 ARG A C 1
ATOM 541 O O . ARG A 1 68 ? 20.321 -3.583 -25.576 1.00 90.62 68 ARG A O 1
ATOM 548 N N . LEU A 1 69 ? 18.126 -3.503 -25.073 1.00 89.94 69 LEU A N 1
ATOM 549 C CA . LEU A 1 69 ? 18.282 -3.772 -23.646 1.00 89.94 69 LEU A CA 1
ATOM 550 C C . LEU A 1 69 ? 18.847 -5.176 -23.421 1.00 89.94 69 LEU A C 1
ATOM 552 O O . LEU A 1 69 ? 19.794 -5.331 -22.656 1.00 89.94 69 LEU A O 1
ATOM 556 N N . ARG A 1 70 ? 18.319 -6.184 -24.126 1.00 89.81 70 ARG A N 1
ATOM 557 C CA . ARG A 1 70 ? 18.821 -7.559 -24.044 1.00 89.81 70 ARG A CA 1
ATOM 558 C C . ARG A 1 70 ? 20.287 -7.655 -24.456 1.00 89.81 70 ARG A C 1
ATOM 560 O O . ARG A 1 70 ? 21.087 -8.181 -23.692 1.00 89.81 70 ARG A O 1
ATOM 567 N N . ALA A 1 71 ? 20.652 -7.082 -25.601 1.00 93.00 71 ALA A N 1
ATOM 568 C CA . ALA A 1 71 ? 22.037 -7.079 -26.072 1.00 93.00 71 ALA A CA 1
ATOM 569 C C . ALA A 1 71 ? 22.991 -6.365 -25.093 1.00 93.00 71 ALA A C 1
ATOM 571 O O . ALA A 1 71 ? 24.118 -6.819 -24.874 1.00 93.00 71 ALA A O 1
ATOM 572 N N . ALA A 1 72 ? 22.543 -5.264 -24.479 1.00 93.44 72 ALA A N 1
ATOM 573 C CA . ALA A 1 72 ? 23.315 -4.549 -23.466 1.00 93.44 72 ALA A CA 1
ATOM 574 C C . ALA A 1 72 ? 23.518 -5.393 -22.196 1.00 93.44 72 ALA A C 1
ATOM 576 O O . ALA A 1 72 ? 24.645 -5.493 -21.716 1.00 93.44 72 ALA A O 1
ATOM 577 N N . LEU A 1 73 ? 22.463 -6.046 -21.695 1.00 93.62 73 LEU A N 1
ATOM 578 C CA . LEU A 1 73 ? 22.543 -6.946 -20.538 1.00 93.62 73 LEU A CA 1
ATOM 579 C C . LEU A 1 73 ? 23.467 -8.140 -20.812 1.00 93.62 73 LEU A C 1
ATOM 581 O O . LEU A 1 73 ? 24.330 -8.443 -19.997 1.00 93.62 73 LEU A O 1
ATOM 585 N N . GLU A 1 74 ? 23.353 -8.779 -21.978 1.00 94.56 74 GLU A N 1
ATOM 586 C CA . GLU A 1 74 ? 24.234 -9.884 -22.387 1.00 94.56 74 GLU A CA 1
ATOM 587 C C . GLU A 1 74 ? 25.706 -9.471 -22.489 1.00 94.56 74 GLU A C 1
ATOM 589 O O . GLU A 1 74 ? 26.601 -10.278 -22.231 1.00 94.56 74 GLU A O 1
ATOM 594 N N . THR A 1 75 ? 25.967 -8.233 -22.908 1.00 93.69 75 THR A N 1
ATOM 595 C CA . THR A 1 75 ? 27.325 -7.683 -22.982 1.00 93.69 75 THR A CA 1
ATOM 596 C C . THR A 1 75 ? 27.865 -7.430 -21.580 1.00 93.69 75 THR A C 1
ATOM 598 O O . THR A 1 75 ? 28.929 -7.945 -21.246 1.00 93.69 75 THR A O 1
ATOM 601 N N . ALA A 1 76 ? 27.094 -6.750 -20.727 1.00 92.75 76 ALA A N 1
ATOM 602 C CA . ALA A 1 76 ? 27.468 -6.488 -19.341 1.00 92.75 76 ALA A CA 1
ATOM 603 C C . ALA A 1 76 ? 27.723 -7.784 -18.551 1.00 92.75 76 ALA A C 1
ATOM 605 O O . ALA A 1 76 ? 28.721 -7.875 -17.841 1.00 92.75 76 ALA A O 1
ATOM 606 N N . TYR A 1 77 ? 26.886 -8.815 -18.727 1.00 89.94 77 TYR A N 1
ATOM 607 C CA . TYR A 1 77 ? 27.093 -10.121 -18.093 1.00 89.94 77 TYR A CA 1
ATOM 608 C C . TYR A 1 77 ? 28.329 -10.860 -18.607 1.00 89.94 77 TYR A C 1
ATOM 610 O O . TYR A 1 77 ? 28.951 -11.572 -17.832 1.00 89.94 77 TYR A O 1
ATOM 618 N N . ARG A 1 78 ? 28.728 -10.697 -19.874 1.00 88.50 78 ARG A N 1
ATOM 619 C CA . ARG A 1 78 ? 30.002 -11.254 -20.368 1.00 88.50 78 ARG A CA 1
ATOM 620 C C . ARG A 1 78 ? 31.209 -10.509 -19.812 1.00 88.50 78 ARG A C 1
ATOM 622 O O . ARG A 1 78 ? 32.198 -11.138 -19.460 1.00 88.50 78 ARG A O 1
ATOM 629 N N . GLU A 1 79 ? 31.122 -9.186 -19.729 1.00 83.56 79 GLU A N 1
ATOM 630 C CA . GLU A 1 79 ? 32.206 -8.340 -19.222 1.00 83.56 79 GLU A CA 1
ATOM 631 C C . GLU A 1 79 ? 32.405 -8.487 -17.706 1.00 83.56 79 GLU A C 1
ATOM 633 O O . GLU A 1 79 ? 33.535 -8.395 -17.241 1.00 83.56 79 GLU A O 1
ATOM 638 N N . HIS A 1 80 ? 31.336 -8.752 -16.946 1.00 74.56 80 HIS A N 1
ATOM 639 C CA . HIS A 1 80 ? 31.382 -8.914 -15.484 1.00 74.56 80 HIS A CA 1
ATOM 640 C C . HIS A 1 80 ? 31.297 -10.378 -15.018 1.00 74.56 80 HIS A C 1
ATOM 642 O O . HIS A 1 80 ? 31.559 -10.665 -13.857 1.00 74.56 80 HIS A O 1
ATOM 648 N N . GLY A 1 81 ? 30.958 -11.321 -15.899 1.00 59.38 81 GLY A N 1
ATOM 649 C CA . GLY A 1 81 ? 30.889 -12.761 -15.612 1.00 59.38 81 GLY A CA 1
ATOM 650 C C . GLY A 1 81 ? 32.225 -13.494 -15.757 1.00 59.38 81 GLY A C 1
ATOM 651 O O . GLY A 1 81 ? 32.224 -14.697 -15.993 1.00 59.38 81 GLY A O 1
ATOM 652 N N . SER A 1 82 ? 33.347 -12.769 -15.676 1.00 54.78 82 SER A N 1
ATOM 653 C CA . SER A 1 82 ? 34.7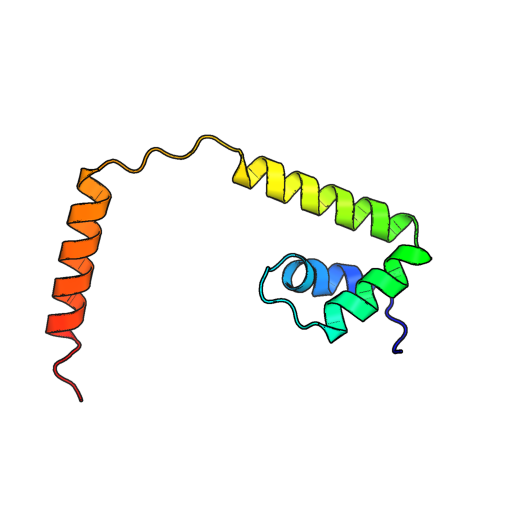06 -13.337 -15.678 1.00 54.78 82 SER A CA 1
ATOM 654 C C . SER A 1 82 ? 35.369 -13.333 -14.290 1.00 54.78 82 SER A C 1
ATOM 656 O O . SER A 1 82 ? 36.523 -13.734 -14.198 1.00 54.78 82 SER A O 1
ATOM 658 N N . ASP A 1 83 ? 34.666 -12.879 -13.246 1.00 52.03 83 ASP A N 1
ATOM 659 C CA . ASP A 1 83 ? 35.149 -12.813 -11.853 1.00 52.03 83 ASP A CA 1
ATOM 660 C C . ASP A 1 83 ? 34.346 -13.764 -10.931 1.00 52.03 83 ASP A C 1
ATOM 662 O O . ASP A 1 83 ? 33.804 -13.351 -9.905 1.00 52.03 83 ASP A O 1
ATOM 666 N N . ASP A 1 84 ? 34.261 -15.045 -11.309 1.00 45.16 84 ASP A N 1
ATOM 667 C CA . ASP A 1 84 ? 33.999 -16.161 -10.375 1.00 45.16 84 ASP A CA 1
ATOM 668 C C . ASP A 1 84 ? 35.173 -17.154 -10.426 1.00 45.16 84 ASP A C 1
ATOM 670 O O . ASP A 1 84 ? 35.541 -17.573 -11.553 1.00 45.16 84 ASP A O 1
#

Foldseek 3Di:
DDADDLVRCVVCLVLCPDPPRDPVVVVNNVVNCVPDPVSVVVSVVVVVVVVVVVPPPPPPCPPVNVVVVVVVVVVVCVVPVPPD

Secondary structure (DSSP, 8-state):
-----HHHHHHTHHHHHSTT--HHHHHHHHHHHHH-HHHHHHHHHHHHHHHHHHHS------HHHHHHHHHHHHHHHHHHTT--

Mean predicted aligned error: 9.58 Å

InterPro domains:
  IPR027383 Putative zinc-finger [PF13490] (6-40)
  IPR041916 Anti-sigma factor, zinc-finger domain superfamily [G3DSA:1.10.10.1320] (7-62)